Protein AF-A0A9D6U1Y9-F1 (afdb_monomer_lite)

Foldseek 3Di:
DDPVVVVVVVCVVPDDPVVVVVVVVVVVCQVVVNDPVDHDPPCPCVVPVPPPPDDDDPDDPDPDPDPPPDPDPPPPVVVVQVVCCVVPVDGDDDDDDDPPDPDDDPDPPPPPDD

pLDDT: mean 79.98, std 14.16, range [38.59, 96.19]

Radius of gyration: 31.63 Å; chains: 1; bounding box: 60×46×75 Å

Structure (mmCIF, N/CA/C/O backbone):
data_AF-A0A9D6U1Y9-F1
#
_entry.id   AF-A0A9D6U1Y9-F1
#
loop_
_atom_site.group_PDB
_atom_site.id
_atom_site.type_symbol
_atom_site.label_atom_id
_atom_site.label_alt_id
_atom_site.label_comp_id
_atom_site.label_asym_id
_atom_site.label_entity_id
_atom_site.label_seq_id
_atom_site.pdbx_PDB_ins_code
_atom_site.Cartn_x
_atom_site.Cartn_y
_atom_site.Cartn_z
_atom_site.occupancy
_atom_site.B_iso_or_equiv
_atom_site.auth_seq_id
_atom_site.auth_comp_id
_atom_site.auth_asym_id
_atom_site.auth_atom_id
_atom_site.pdbx_PDB_model_num
ATOM 1 N N . MET A 1 1 ? -4.155 -3.103 -22.168 1.00 66.00 1 MET A N 1
ATOM 2 C CA . MET A 1 1 ? -2.743 -2.681 -22.015 1.00 66.00 1 MET A CA 1
ATOM 3 C C . MET A 1 1 ? -2.350 -2.721 -20.545 1.00 66.00 1 MET A C 1
ATOM 5 O O . MET A 1 1 ? -2.961 -2.016 -19.744 1.00 66.00 1 MET A O 1
ATOM 9 N N . THR A 1 2 ? -1.370 -3.545 -20.176 1.00 89.38 2 THR A N 1
ATOM 10 C CA . THR A 1 2 ? -0.801 -3.557 -18.817 1.00 89.38 2 THR A CA 1
ATOM 11 C C . THR A 1 2 ? -0.049 -2.247 -18.547 1.00 89.38 2 THR A C 1
ATOM 13 O O . THR A 1 2 ? 0.316 -1.528 -19.481 1.00 89.38 2 THR A O 1
ATOM 16 N N . LYS A 1 3 ? 0.176 -1.896 -17.272 1.00 89.50 3 LYS A N 1
ATOM 17 C CA . LYS A 1 3 ? 0.983 -0.711 -16.909 1.00 89.50 3 LYS A CA 1
ATOM 18 C C . LYS A 1 3 ? 2.385 -0.775 -17.535 1.00 89.50 3 LYS A C 1
ATOM 20 O O . LYS A 1 3 ? 2.870 0.232 -18.035 1.00 89.50 3 LYS A O 1
ATOM 25 N N . ILE A 1 4 ? 2.957 -1.978 -17.594 1.00 91.94 4 ILE A N 1
ATOM 26 C CA . ILE A 1 4 ? 4.266 -2.263 -18.193 1.00 91.94 4 ILE A CA 1
ATOM 27 C C . ILE A 1 4 ? 4.260 -1.974 -19.699 1.00 91.94 4 ILE A C 1
ATOM 29 O O . ILE A 1 4 ? 5.124 -1.255 -20.181 1.00 91.94 4 ILE A O 1
ATOM 33 N N . ALA A 1 5 ? 3.251 -2.445 -20.440 1.00 92.62 5 ALA A N 1
ATOM 34 C CA . ALA A 1 5 ? 3.175 -2.201 -21.882 1.00 92.62 5 ALA A CA 1
ATOM 35 C C . ALA A 1 5 ? 3.108 -0.700 -22.223 1.00 92.62 5 ALA A C 1
ATOM 37 O O . ALA A 1 5 ? 3.757 -0.245 -23.161 1.00 92.62 5 ALA A O 1
ATOM 38 N N . ARG A 1 6 ? 2.370 0.092 -21.430 1.00 94.62 6 ARG A N 1
ATOM 39 C CA . ARG A 1 6 ? 2.316 1.556 -21.600 1.00 94.62 6 ARG A CA 1
ATOM 40 C C . ARG A 1 6 ? 3.668 2.219 -21.338 1.00 94.62 6 ARG A C 1
ATOM 42 O O . ARG A 1 6 ? 4.028 3.152 -22.046 1.00 94.62 6 ARG A O 1
ATOM 49 N N . PHE A 1 7 ? 4.403 1.731 -20.344 1.00 93.62 7 PHE A N 1
ATOM 50 C CA . PHE A 1 7 ? 5.737 2.227 -20.025 1.00 93.62 7 PHE A CA 1
ATOM 51 C C . PHE A 1 7 ? 6.746 1.920 -21.138 1.00 93.62 7 PHE A C 1
ATOM 53 O O . PHE A 1 7 ? 7.490 2.809 -21.535 1.00 93.62 7 PHE A O 1
ATOM 60 N N . ILE A 1 8 ? 6.704 0.710 -21.708 1.00 92.75 8 ILE A N 1
ATOM 61 C CA . ILE A 1 8 ? 7.551 0.326 -22.848 1.00 92.75 8 ILE A CA 1
ATOM 62 C C . ILE A 1 8 ? 7.302 1.258 -24.038 1.00 92.75 8 ILE A C 1
ATOM 64 O O . ILE A 1 8 ? 8.244 1.828 -24.577 1.00 92.75 8 ILE A O 1
ATOM 68 N N . ILE A 1 9 ? 6.033 1.480 -24.401 1.00 94.69 9 ILE A N 1
ATOM 69 C CA . ILE A 1 9 ? 5.671 2.394 -25.497 1.00 94.69 9 ILE A CA 1
ATOM 70 C C . ILE A 1 9 ? 6.189 3.811 -25.224 1.00 94.69 9 ILE A C 1
ATOM 72 O O . ILE A 1 9 ? 6.725 4.459 -26.120 1.00 94.69 9 ILE A O 1
ATOM 76 N N . TRP A 1 10 ? 6.051 4.290 -23.986 1.00 95.94 10 TRP A N 1
ATOM 77 C CA . TRP A 1 10 ? 6.528 5.614 -23.601 1.00 95.94 10 TRP A CA 1
ATOM 78 C C . TRP A 1 10 ? 8.054 5.741 -23.713 1.00 95.94 10 TRP A C 1
ATOM 80 O O . TRP A 1 10 ? 8.528 6.727 -24.273 1.00 95.94 10 TRP A O 1
ATOM 90 N N . ILE A 1 11 ? 8.816 4.736 -23.266 1.00 94.75 11 ILE A N 1
ATOM 91 C CA . ILE A 1 11 ? 10.280 4.707 -23.416 1.00 94.75 11 ILE A CA 1
ATOM 92 C C . ILE A 1 11 ? 10.665 4.748 -24.895 1.00 94.75 11 ILE A C 1
ATOM 94 O O . ILE A 1 11 ? 11.471 5.585 -25.295 1.00 94.75 11 ILE A O 1
ATOM 98 N N . CYS A 1 12 ? 10.057 3.895 -25.724 1.00 93.81 12 CYS A N 1
ATOM 99 C CA . CYS A 1 12 ? 10.349 3.848 -27.157 1.00 93.81 12 CYS A CA 1
ATOM 100 C C . CYS A 1 12 ? 9.988 5.151 -27.887 1.00 93.81 12 CYS A C 1
ATOM 102 O O . CYS A 1 12 ? 10.558 5.445 -28.930 1.00 93.81 12 CYS A O 1
ATOM 104 N N . SER A 1 13 ? 9.063 5.948 -27.344 1.00 94.62 13 SER A N 1
ATOM 105 C CA . SER A 1 13 ? 8.726 7.275 -27.869 1.00 94.62 13 SER A CA 1
ATOM 106 C C . SER A 1 13 ? 9.705 8.376 -27.437 1.00 94.62 13 SER A C 1
ATOM 108 O O . SER A 1 13 ? 9.619 9.486 -27.967 1.00 94.62 13 SER A O 1
ATOM 110 N N . LYS A 1 14 ? 10.565 8.129 -26.442 1.00 94.25 14 LYS A N 1
ATOM 111 C CA . LYS A 1 14 ? 11.402 9.156 -25.802 1.00 94.25 14 LYS A CA 1
ATOM 112 C C . LYS A 1 14 ? 12.902 8.941 -25.961 1.00 94.25 14 LYS A C 1
ATOM 114 O O . LYS A 1 14 ? 13.626 9.927 -25.896 1.00 94.25 14 LYS A O 1
ATOM 119 N N . PHE A 1 15 ? 13.344 7.708 -26.181 1.00 96.12 15 PHE A N 1
ATOM 120 C CA . PHE A 1 15 ? 14.759 7.346 -26.207 1.00 96.12 15 PHE A CA 1
ATOM 121 C C . PHE A 1 15 ? 15.141 6.629 -27.501 1.00 96.12 15 PHE A C 1
ATOM 123 O O . PHE A 1 15 ? 14.338 5.927 -28.117 1.00 96.12 15 PHE A O 1
ATOM 130 N N . THR A 1 16 ? 16.400 6.783 -27.892 1.00 96.19 16 THR A N 1
ATOM 131 C CA . THR A 1 16 ? 17.025 6.052 -28.995 1.00 96.19 16 THR A CA 1
ATOM 132 C C . THR A 1 16 ? 17.420 4.636 -28.569 1.00 96.19 16 THR A C 1
ATOM 134 O O . THR A 1 16 ? 17.512 4.320 -27.384 1.00 96.19 16 THR A O 1
ATOM 137 N N . ARG A 1 17 ? 17.704 3.758 -29.541 1.00 93.88 17 ARG A N 1
ATOM 138 C CA . ARG A 1 17 ? 18.103 2.363 -29.276 1.00 93.88 17 ARG A CA 1
ATOM 139 C C . ARG A 1 17 ? 19.279 2.253 -28.296 1.00 93.88 17 ARG A C 1
ATOM 141 O O . ARG A 1 17 ? 19.222 1.434 -27.388 1.00 93.88 17 ARG A O 1
ATOM 148 N N . VAL A 1 18 ? 20.307 3.086 -28.464 1.00 95.44 18 VAL A N 1
ATOM 149 C CA . VAL A 1 18 ? 21.517 3.067 -27.621 1.00 95.44 18 VAL A CA 1
ATOM 150 C C . VAL A 1 18 ? 21.200 3.500 -26.188 1.00 95.44 18 VAL A C 1
ATOM 152 O O . VAL A 1 18 ? 21.665 2.887 -25.231 1.00 95.44 18 VAL A O 1
ATOM 155 N N . GLU A 1 19 ? 20.361 4.522 -26.021 1.00 94.38 19 GLU A N 1
ATOM 156 C CA . GLU A 1 19 ? 19.921 4.980 -24.698 1.00 94.38 19 GLU A CA 1
ATOM 157 C C . GLU A 1 19 ? 19.063 3.922 -23.997 1.00 94.38 19 GLU A C 1
ATOM 159 O O . GLU A 1 19 ? 19.237 3.681 -22.804 1.00 94.38 19 GLU A O 1
ATOM 164 N N . ILE A 1 20 ? 18.187 3.234 -24.738 1.00 95.25 20 ILE A N 1
ATOM 165 C CA . ILE A 1 20 ? 17.382 2.125 -24.211 1.00 95.25 20 ILE A CA 1
ATOM 166 C C . ILE A 1 20 ? 18.282 0.975 -23.744 1.00 95.25 20 ILE A C 1
ATOM 168 O O . ILE A 1 20 ? 18.069 0.445 -22.656 1.00 95.25 20 ILE A O 1
ATOM 172 N N . GLU A 1 21 ? 19.307 0.609 -24.517 1.00 94.81 21 GLU A N 1
ATOM 173 C CA . GLU A 1 21 ? 20.298 -0.396 -24.107 1.00 94.81 21 GLU A CA 1
ATOM 174 C C . GLU A 1 21 ? 21.029 0.023 -22.818 1.00 94.81 21 GLU A C 1
ATOM 176 O O . GLU A 1 21 ? 21.214 -0.800 -21.919 1.00 94.81 21 GLU A O 1
ATOM 181 N N . GLY A 1 22 ? 21.362 1.311 -22.677 1.00 94.25 22 GLY A N 1
ATOM 182 C CA . GLY A 1 22 ? 21.928 1.873 -21.447 1.00 94.25 22 GLY A CA 1
ATOM 183 C C . GLY A 1 22 ? 20.985 1.771 -20.243 1.00 94.25 22 GLY A C 1
ATOM 184 O O . GLY A 1 22 ? 21.406 1.339 -19.169 1.00 94.25 22 GLY A O 1
ATOM 185 N N . ILE A 1 23 ? 19.700 2.097 -20.425 1.00 91.88 23 ILE A N 1
ATOM 186 C CA . ILE A 1 23 ? 18.663 1.961 -19.387 1.00 91.88 23 ILE A CA 1
ATOM 187 C C . ILE A 1 23 ? 18.524 0.497 -18.959 1.00 91.88 23 ILE A C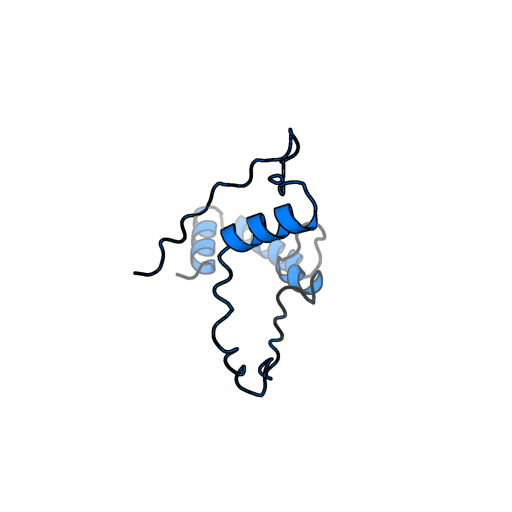 1
ATOM 189 O O . ILE A 1 23 ? 18.481 0.211 -17.764 1.00 91.88 23 ILE A O 1
ATOM 193 N N . ILE A 1 24 ? 18.481 -0.437 -19.915 1.00 93.06 24 ILE A N 1
ATOM 194 C CA . ILE A 1 24 ? 18.384 -1.873 -19.623 1.00 93.06 24 ILE A CA 1
ATOM 195 C C . ILE A 1 24 ? 19.594 -2.329 -18.808 1.00 93.06 24 ILE A C 1
ATOM 197 O O . ILE A 1 24 ? 19.412 -3.009 -17.800 1.00 93.06 24 ILE A O 1
ATOM 201 N N . ARG A 1 25 ? 20.812 -1.924 -19.191 1.00 90.75 25 ARG A N 1
ATOM 202 C CA . ARG A 1 25 ? 22.025 -2.273 -18.441 1.00 90.75 25 ARG A CA 1
ATOM 203 C C . ARG A 1 25 ? 21.966 -1.757 -17.004 1.00 90.75 25 ARG A C 1
ATOM 205 O O . ARG A 1 25 ? 22.197 -2.532 -16.083 1.00 90.75 25 ARG A O 1
ATOM 212 N N . GLY A 1 26 ? 21.562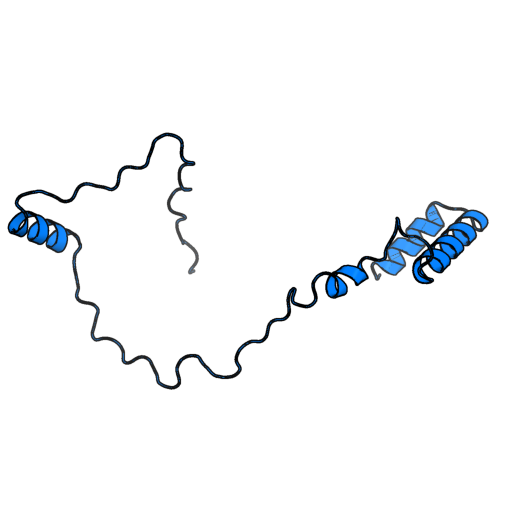 -0.501 -16.807 1.00 88.31 26 GLY A N 1
ATOM 213 C CA . GLY A 1 26 ? 21.387 0.073 -15.470 1.00 88.31 26 GLY A CA 1
ATOM 214 C C . GLY A 1 26 ? 20.328 -0.658 -14.634 1.00 88.31 26 GLY A C 1
ATOM 215 O O . GLY A 1 26 ? 20.543 -0.914 -13.453 1.00 88.31 26 GLY A O 1
ATOM 216 N N . LEU A 1 27 ? 19.205 -1.061 -15.238 1.00 88.88 27 LEU A N 1
ATOM 217 C CA . LEU A 1 27 ? 18.179 -1.854 -14.549 1.00 88.88 27 LEU A CA 1
ATOM 218 C C . LEU A 1 27 ? 18.693 -3.246 -14.153 1.00 88.88 27 LEU A C 1
ATOM 220 O O . LEU A 1 27 ? 18.399 -3.707 -13.053 1.00 88.88 27 LEU A O 1
ATOM 224 N N . VAL A 1 28 ? 19.476 -3.903 -15.014 1.00 89.56 28 VAL A N 1
ATOM 225 C CA . VAL A 1 28 ? 20.112 -5.194 -14.703 1.00 89.56 28 VAL A CA 1
ATOM 226 C C . VAL A 1 28 ? 21.113 -5.048 -13.553 1.00 89.56 28 VAL A C 1
ATOM 228 O O . VAL A 1 28 ? 21.106 -5.869 -12.639 1.00 89.56 28 VAL A O 1
ATOM 231 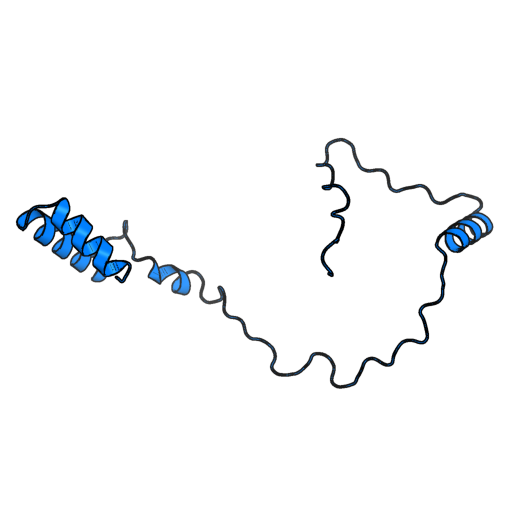N N . GLU A 1 29 ? 21.924 -3.988 -13.548 1.00 87.25 29 GLU A N 1
ATOM 232 C CA . GLU A 1 29 ? 22.865 -3.681 -12.459 1.00 87.25 29 GLU A CA 1
ATOM 233 C C . GLU A 1 29 ? 22.144 -3.429 -11.118 1.00 87.25 29 GLU A C 1
ATOM 235 O O . GLU A 1 29 ? 22.582 -3.915 -10.072 1.00 87.25 29 GLU A O 1
ATOM 240 N N . VAL A 1 30 ? 21.001 -2.730 -11.141 1.00 85.69 30 VAL A N 1
ATOM 241 C CA . VAL A 1 30 ? 20.146 -2.515 -9.958 1.00 85.69 30 VAL A CA 1
ATOM 242 C C . VAL A 1 30 ? 19.579 -3.836 -9.431 1.00 85.69 30 VAL A C 1
ATOM 244 O O . VAL A 1 30 ? 19.621 -4.084 -8.227 1.00 85.69 30 VAL A O 1
ATOM 247 N N . LEU A 1 31 ? 19.085 -4.707 -10.317 1.00 83.25 31 LEU A N 1
ATOM 248 C CA . LEU A 1 31 ? 18.559 -6.023 -9.935 1.00 83.25 31 LEU A CA 1
ATOM 249 C C . LEU A 1 31 ? 19.646 -6.965 -9.393 1.00 83.25 31 LEU A C 1
ATOM 251 O O . LEU A 1 31 ? 19.348 -7.835 -8.580 1.00 83.25 31 LEU A O 1
ATOM 255 N N . ALA A 1 32 ? 20.905 -6.780 -9.797 1.00 83.19 32 ALA A N 1
ATOM 256 C CA . ALA A 1 32 ? 22.051 -7.552 -9.319 1.00 83.19 32 ALA A CA 1
ATOM 257 C C . ALA A 1 32 ? 22.600 -7.091 -7.946 1.00 83.19 32 ALA A C 1
ATOM 259 O O . ALA A 1 32 ? 23.681 -7.525 -7.553 1.00 83.19 32 ALA A O 1
ATOM 260 N N . ASN A 1 33 ? 21.867 -6.246 -7.200 1.00 68.06 33 ASN A N 1
ATOM 261 C CA . ASN A 1 33 ? 22.239 -5.694 -5.884 1.00 68.06 33 ASN A CA 1
ATOM 262 C C . ASN A 1 33 ? 23.465 -4.751 -5.875 1.00 68.06 33 ASN A C 1
ATOM 264 O O . ASN A 1 33 ? 24.110 -4.586 -4.839 1.00 68.06 33 ASN A O 1
ATOM 268 N N . GLY A 1 34 ? 23.786 -4.096 -6.998 1.00 59.19 34 GLY A N 1
ATOM 269 C CA . GLY A 1 34 ? 24.976 -3.240 -7.117 1.00 59.19 34 GLY A CA 1
ATOM 270 C C . GLY A 1 34 ? 24.810 -1.771 -6.702 1.00 59.19 34 GLY A C 1
ATOM 271 O O . GLY A 1 34 ? 25.816 -1.091 -6.510 1.00 59.19 34 GLY A O 1
ATOM 272 N N . ASN A 1 35 ? 23.581 -1.255 -6.566 1.00 62.22 35 ASN A N 1
ATOM 273 C CA . ASN A 1 35 ? 23.349 0.176 -6.329 1.00 62.22 35 ASN A CA 1
ATOM 274 C C . ASN A 1 35 ? 22.616 0.445 -4.993 1.00 62.22 35 ASN A C 1
ATOM 276 O O . ASN A 1 35 ? 21.429 0.134 -4.880 1.00 62.22 35 ASN A O 1
ATOM 280 N N . PRO A 1 36 ? 23.276 1.042 -3.978 1.00 61.97 36 PRO A N 1
ATOM 281 C CA . PRO A 1 36 ? 22.646 1.350 -2.691 1.00 61.97 36 PRO A CA 1
ATOM 282 C C . PRO A 1 36 ? 21.623 2.497 -2.757 1.00 61.97 36 PRO A C 1
ATOM 284 O O . PRO A 1 36 ? 20.819 2.631 -1.835 1.00 61.97 36 PRO A O 1
ATOM 287 N N . GLU A 1 37 ? 21.637 3.313 -3.815 1.00 66.00 37 GLU A N 1
ATOM 288 C CA . GLU A 1 37 ? 20.795 4.509 -3.949 1.00 66.00 37 GLU A CA 1
ATOM 289 C C . GLU A 1 37 ? 19.419 4.200 -4.560 1.00 66.00 37 GLU A C 1
ATOM 291 O O . GLU A 1 37 ? 18.422 4.849 -4.243 1.00 66.00 37 GLU A O 1
ATOM 296 N N . VAL A 1 38 ? 19.337 3.158 -5.393 1.00 66.94 38 VAL A N 1
ATOM 297 C CA . VAL A 1 38 ? 18.112 2.763 -6.095 1.00 66.94 38 VAL A CA 1
ATOM 298 C C . VAL A 1 38 ? 17.829 1.297 -5.807 1.00 66.94 38 VAL A C 1
ATOM 300 O O . VAL A 1 38 ? 18.324 0.413 -6.498 1.00 66.94 38 VAL A O 1
ATOM 303 N N . LYS A 1 39 ? 17.011 1.035 -4.786 1.00 69.56 39 LYS A N 1
ATOM 304 C CA . LYS A 1 39 ? 16.490 -0.308 -4.518 1.00 69.56 39 LYS A CA 1
ATOM 305 C C . LYS A 1 39 ? 15.090 -0.472 -5.108 1.00 69.56 39 LYS A C 1
ATOM 307 O O . LYS A 1 39 ? 14.276 0.453 -4.987 1.00 69.56 39 LYS A O 1
ATOM 312 N N . PRO A 1 40 ? 14.778 -1.620 -5.735 1.00 78.44 40 PRO A N 1
ATOM 313 C CA . PRO A 1 40 ? 13.410 -1.949 -6.102 1.00 78.44 40 PRO A CA 1
ATOM 314 C C . PRO A 1 40 ? 12.464 -1.808 -4.904 1.00 78.44 40 PRO A C 1
ATOM 316 O O . PRO A 1 40 ? 12.829 -2.017 -3.750 1.00 78.44 40 PRO A O 1
ATOM 319 N N . ARG A 1 41 ? 11.206 -1.455 -5.172 1.00 72.44 41 ARG A N 1
ATOM 320 C CA . ARG A 1 41 ? 10.197 -1.241 -4.119 1.00 72.44 41 ARG A CA 1
ATOM 321 C C . ARG A 1 41 ? 9.827 -2.527 -3.354 1.00 72.44 41 ARG A C 1
ATOM 323 O O . ARG A 1 41 ? 9.105 -2.451 -2.359 1.00 72.44 41 ARG A O 1
ATOM 330 N N . ASP A 1 42 ? 10.318 -3.677 -3.800 1.00 69.62 42 ASP A N 1
ATOM 331 C CA . ASP A 1 42 ? 10.042 -4.989 -3.211 1.00 69.62 42 ASP A CA 1
ATOM 332 C C . ASP A 1 42 ? 10.609 -5.147 -1.787 1.00 69.62 42 ASP A C 1
ATOM 334 O O . ASP A 1 42 ? 10.022 -5.868 -0.979 1.00 69.62 42 ASP A O 1
ATOM 338 N N . ASP A 1 43 ? 11.618 -4.353 -1.408 1.00 70.94 43 ASP A N 1
ATOM 339 C CA . ASP A 1 43 ? 12.186 -4.286 -0.050 1.00 70.94 43 ASP A CA 1
ATOM 340 C C . ASP A 1 43 ? 11.171 -3.943 1.054 1.00 70.94 43 ASP A C 1
ATOM 342 O O . ASP A 1 43 ? 11.462 -4.042 2.248 1.00 70.94 43 ASP A O 1
ATOM 346 N N . PHE A 1 44 ? 9.988 -3.445 0.696 1.00 76.75 44 PHE A N 1
ATOM 347 C CA . PHE A 1 44 ? 9.010 -2.970 1.669 1.00 76.75 44 PHE A CA 1
ATOM 348 C C . PHE A 1 44 ? 8.539 -4.085 2.614 1.00 76.75 44 PHE A C 1
ATOM 350 O O . PHE A 1 44 ? 8.379 -3.850 3.811 1.00 76.75 44 PHE A O 1
ATOM 357 N N . GLN A 1 45 ? 8.354 -5.300 2.095 1.00 76.62 45 GLN A N 1
ATOM 358 C CA . GLN A 1 45 ? 7.974 -6.457 2.912 1.00 76.62 45 GLN A CA 1
ATOM 359 C C . GLN A 1 45 ? 9.147 -6.976 3.754 1.00 76.62 45 GLN A C 1
ATOM 361 O O . GLN A 1 45 ? 8.930 -7.440 4.868 1.00 76.62 45 GLN A O 1
ATOM 366 N N . GLU A 1 46 ? 10.386 -6.843 3.275 1.00 79.94 46 GLU A N 1
ATOM 367 C CA . GLU A 1 46 ? 11.583 -7.195 4.051 1.00 79.94 46 GLU A CA 1
ATOM 368 C C . GLU A 1 46 ? 11.785 -6.248 5.240 1.00 79.94 46 GLU A C 1
ATOM 370 O O . GLU A 1 46 ? 12.025 -6.691 6.362 1.00 79.94 46 GLU A O 1
ATOM 375 N N . LYS A 1 47 ? 11.628 -4.934 5.019 1.00 83.62 47 LYS A N 1
ATOM 376 C CA . LYS A 1 47 ? 11.718 -3.907 6.074 1.00 83.62 47 LYS A CA 1
ATOM 377 C C . LYS A 1 47 ? 10.553 -3.971 7.055 1.00 83.62 47 LYS A C 1
ATOM 379 O O . LYS A 1 47 ? 10.702 -3.606 8.221 1.00 83.62 47 LYS A O 1
ATOM 384 N N . HIS A 1 48 ? 9.388 -4.410 6.585 1.00 86.75 48 HIS A N 1
ATOM 385 C CA . HIS A 1 48 ? 8.176 -4.487 7.386 1.00 86.75 48 HIS A CA 1
ATOM 386 C C . HIS A 1 48 ? 7.544 -5.883 7.291 1.00 86.75 48 HIS A C 1
ATOM 388 O O . HIS A 1 48 ? 6.447 -6.025 6.747 1.00 86.75 48 HIS A O 1
ATOM 394 N N . PRO A 1 49 ? 8.174 -6.914 7.887 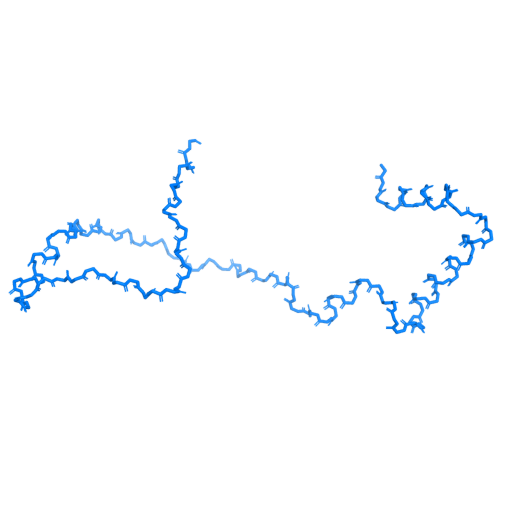1.00 86.94 49 PRO A N 1
ATOM 395 C CA . PRO A 1 49 ? 7.752 -8.310 7.737 1.00 86.94 49 PRO A CA 1
ATOM 396 C C . PRO A 1 49 ? 6.353 -8.588 8.291 1.00 86.94 49 PRO A C 1
ATOM 398 O O . PRO A 1 49 ? 5.750 -9.603 7.950 1.00 86.94 49 PRO A O 1
ATOM 401 N N . ASN A 1 50 ? 5.834 -7.709 9.150 1.00 87.44 50 ASN A N 1
ATOM 402 C CA . ASN A 1 50 ? 4.502 -7.811 9.746 1.00 87.44 50 ASN A CA 1
ATOM 403 C C . ASN A 1 50 ? 3.484 -6.857 9.108 1.00 87.44 50 ASN A C 1
ATOM 405 O O . ASN A 1 50 ? 2.314 -6.860 9.490 1.00 87.44 50 ASN A O 1
ATOM 409 N N . TYR A 1 51 ? 3.892 -6.025 8.147 1.00 87.31 51 TYR A N 1
ATOM 410 C CA . TYR A 1 51 ? 2.977 -5.073 7.538 1.00 87.31 51 TYR A CA 1
ATOM 411 C C . TYR A 1 51 ? 1.942 -5.799 6.685 1.00 87.31 51 TYR A C 1
ATOM 413 O O . TYR A 1 51 ? 2.271 -6.534 5.757 1.00 87.31 51 TYR A O 1
ATOM 421 N N . ARG A 1 52 ? 0.663 -5.559 6.990 1.00 80.88 52 ARG A N 1
ATOM 422 C CA . ARG A 1 52 ? -0.486 -6.133 6.272 1.00 80.88 52 ARG A CA 1
ATOM 423 C C . ARG A 1 52 ? -0.556 -7.669 6.308 1.00 80.88 52 ARG A C 1
ATOM 425 O O . ARG A 1 52 ? -1.260 -8.268 5.498 1.00 80.88 52 ARG A O 1
ATOM 432 N N . LYS A 1 53 ? 0.107 -8.311 7.275 1.00 84.88 53 LYS A N 1
ATOM 433 C CA . LYS A 1 53 ? -0.188 -9.702 7.633 1.00 84.88 53 LYS A CA 1
ATOM 434 C C . LYS A 1 53 ? -1.466 -9.732 8.464 1.00 84.88 53 LYS A C 1
ATOM 436 O O . LYS A 1 53 ? -1.431 -9.570 9.679 1.00 84.88 53 LYS A O 1
ATOM 441 N N . PHE A 1 54 ? -2.603 -9.897 7.795 1.00 83.38 54 PHE A N 1
ATOM 442 C CA . PHE A 1 54 ? -3.877 -10.118 8.471 1.00 83.38 54 PHE A CA 1
ATOM 443 C C . PHE A 1 54 ? -4.022 -11.605 8.781 1.00 83.38 54 PHE A C 1
ATOM 445 O O . PHE A 1 54 ? -4.249 -12.408 7.881 1.00 83.38 54 PHE A O 1
ATOM 452 N N . SER A 1 55 ? -3.889 -11.959 10.055 1.00 84.88 55 SER A N 1
ATOM 453 C CA . SER A 1 55 ? -4.389 -13.230 10.570 1.00 84.88 55 SER A CA 1
ATOM 454 C C . SER A 1 55 ? -5.722 -12.934 11.236 1.00 84.88 55 SER A C 1
ATOM 456 O O . SER A 1 55 ? -5.757 -12.350 12.317 1.00 84.88 55 SER A O 1
ATOM 458 N N . VAL A 1 56 ? -6.816 -13.258 10.555 1.00 85.00 56 VAL A N 1
ATOM 459 C CA . VAL A 1 56 ? -8.144 -13.231 11.172 1.00 85.00 56 VAL A CA 1
ATOM 460 C C . VAL A 1 56 ? -8.271 -14.520 11.970 1.00 85.00 56 VAL A C 1
ATOM 462 O O . VAL A 1 56 ? -7.969 -15.588 11.439 1.00 85.00 56 VAL A O 1
ATOM 465 N N . ASP A 1 57 ? -8.658 -14.421 13.239 1.00 88.12 57 ASP A N 1
ATOM 466 C CA . ASP A 1 57 ? -8.966 -15.609 14.030 1.00 88.12 57 ASP A CA 1
ATOM 467 C C . ASP A 1 57 ? -10.112 -16.370 13.336 1.00 88.12 57 ASP A C 1
ATOM 469 O O . ASP A 1 57 ? -11.157 -15.766 13.068 1.00 88.12 57 ASP A O 1
ATOM 473 N N . PRO A 1 58 ? -9.929 -17.651 12.962 1.00 88.12 58 PRO A N 1
ATOM 474 C CA . PRO A 1 58 ? -11.001 -18.436 12.361 1.00 88.12 58 PRO A CA 1
ATOM 475 C C . PRO A 1 58 ? -12.149 -18.693 13.342 1.00 88.12 58 PRO A C 1
ATOM 477 O O . PRO A 1 58 ? -13.253 -19.029 12.910 1.00 88.12 58 PRO A O 1
ATOM 480 N N . LEU A 1 59 ? -11.901 -18.566 14.649 1.00 88.62 59 LEU A N 1
ATOM 481 C CA . LEU A 1 59 ? -12.928 -18.734 15.658 1.00 88.62 59 LEU A CA 1
ATOM 482 C C . LEU A 1 59 ? -13.729 -17.436 15.820 1.00 88.62 59 LEU A C 1
ATOM 484 O O . LEU A 1 59 ? -13.153 -16.351 15.940 1.00 88.62 59 LEU A O 1
ATOM 488 N N . PRO A 1 60 ? -15.071 -17.518 15.852 1.00 84.44 60 PRO A N 1
ATOM 489 C CA . PRO A 1 60 ? -15.878 -16.360 16.181 1.00 84.44 60 PRO A CA 1
ATOM 490 C C . PRO A 1 60 ? -15.572 -15.924 17.624 1.00 84.44 60 PRO A C 1
ATOM 492 O O . PRO A 1 60 ? -15.439 -16.773 18.506 1.00 84.44 60 PRO A O 1
ATOM 495 N N . PRO A 1 61 ? -15.525 -14.610 17.909 1.00 82.69 61 PRO A N 1
ATOM 496 C CA . PRO A 1 61 ? -15.224 -14.104 19.250 1.00 82.69 61 PRO A CA 1
ATOM 497 C C . PRO A 1 61 ? -16.262 -14.520 20.305 1.00 82.69 61 PRO A C 1
ATOM 499 O O . PRO A 1 61 ? -15.980 -14.469 21.499 1.00 82.69 61 PRO A O 1
ATOM 502 N N . LEU A 1 62 ? -17.464 -14.921 19.881 1.00 81.69 62 LEU A N 1
ATOM 503 C CA . LEU A 1 62 ? -18.527 -15.417 20.745 1.00 81.69 62 LEU A CA 1
ATOM 504 C C . LEU A 1 62 ? -19.027 -16.761 20.219 1.00 81.69 62 LEU A C 1
ATOM 506 O O . LEU A 1 62 ? -19.499 -16.860 19.088 1.00 81.69 62 LEU A O 1
ATOM 510 N N . THR A 1 63 ? -18.953 -17.784 21.066 1.00 81.12 63 THR A N 1
ATOM 511 C CA . THR A 1 63 ? -19.430 -19.141 20.755 1.00 81.12 63 THR A CA 1
ATOM 512 C C . THR A 1 63 ? -20.934 -19.299 20.994 1.00 81.12 63 THR A C 1
ATOM 514 O O . THR A 1 63 ? -21.546 -20.247 20.511 1.00 81.12 63 THR A O 1
ATOM 517 N N . SER A 1 64 ? -21.550 -18.374 21.732 1.00 81.38 64 SER A N 1
ATOM 518 C CA . SER A 1 64 ? -22.984 -18.347 22.004 1.00 81.38 64 SER A CA 1
ATOM 519 C C . SER A 1 64 ? -23.595 -17.014 21.564 1.00 81.38 64 SER A C 1
ATOM 521 O O . SER A 1 64 ? -22.921 -15.979 21.604 1.00 81.38 64 SER A O 1
ATOM 523 N N . PRO A 1 65 ? -24.870 -17.005 21.136 1.00 76.88 65 PRO A N 1
ATOM 524 C CA . PRO A 1 65 ? -25.574 -15.759 20.876 1.00 76.88 65 PRO A CA 1
ATOM 525 C C . PRO A 1 65 ? -25.574 -14.905 22.145 1.00 76.88 65 PRO A C 1
ATOM 527 O O . PRO A 1 65 ? -25.813 -15.415 23.242 1.00 76.88 65 PRO A O 1
ATOM 530 N N . LEU A 1 66 ? -25.316 -13.602 21.993 1.00 72.69 66 LEU A N 1
ATOM 531 C CA . LEU A 1 66 ? -25.499 -12.647 23.080 1.00 72.69 66 LEU A CA 1
ATOM 532 C C . LEU A 1 66 ? -26.934 -12.796 23.573 1.00 72.69 66 LEU A C 1
ATOM 534 O O . LEU A 1 66 ? -27.873 -12.526 22.823 1.00 72.69 66 LEU A O 1
ATOM 538 N N . THR A 1 67 ? -27.101 -13.233 24.821 1.00 67.50 67 THR A N 1
ATOM 539 C CA . THR A 1 67 ? -28.389 -13.167 25.502 1.00 67.50 67 THR A CA 1
ATOM 540 C C . THR A 1 67 ? -28.852 -11.731 25.349 1.00 67.50 67 THR A C 1
ATOM 542 O O . THR A 1 67 ? -28.164 -10.816 25.812 1.00 67.50 67 THR A O 1
ATOM 545 N N . VAL A 1 68 ? -29.943 -11.526 24.608 1.00 65.19 68 VAL A N 1
ATOM 546 C CA . VAL A 1 68 ? -30.530 -10.205 24.404 1.00 65.19 68 VAL A CA 1
ATOM 547 C C . VAL A 1 68 ? -30.738 -9.656 25.802 1.00 65.19 68 VAL A C 1
ATOM 549 O O . VAL A 1 68 ? -31.573 -10.169 26.546 1.00 65.19 68 VAL A O 1
ATOM 552 N N . LYS A 1 69 ? -29.905 -8.692 26.210 1.00 63.16 69 LYS A N 1
ATOM 553 C CA . LYS A 1 69 ? -30.115 -8.002 27.475 1.00 63.16 69 LYS A CA 1
ATOM 554 C C . LYS A 1 69 ? -31.526 -7.451 27.354 1.00 63.16 6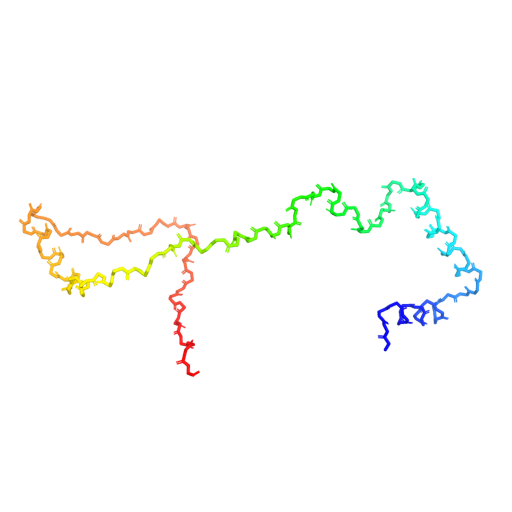9 LYS A C 1
ATOM 556 O O . LYS A 1 69 ? -31.790 -6.670 26.438 1.00 63.16 69 LYS A O 1
ATOM 561 N N . THR A 1 70 ? -32.429 -7.949 28.201 1.00 64.06 70 THR A N 1
ATOM 562 C CA . THR A 1 70 ? -33.776 -7.401 28.375 1.00 64.06 70 THR A CA 1
ATOM 563 C C . THR A 1 70 ? -33.664 -5.893 28.303 1.00 64.06 70 THR A C 1
ATOM 565 O O . THR A 1 70 ? -32.752 -5.355 28.937 1.00 64.06 70 THR A O 1
ATOM 568 N N . ALA A 1 71 ? -34.507 -5.297 27.449 1.00 63.22 71 ALA A N 1
ATOM 569 C CA . ALA A 1 71 ? -34.460 -3.913 26.986 1.00 63.22 71 ALA A CA 1
ATOM 570 C C . ALA A 1 71 ? -33.661 -3.026 27.939 1.00 63.22 71 ALA A C 1
ATOM 572 O O . ALA A 1 71 ? -34.020 -2.928 29.116 1.00 63.22 71 ALA A O 1
ATOM 573 N N . ALA A 1 72 ? -32.566 -2.436 27.436 1.00 62.31 72 ALA A N 1
ATOM 574 C CA . ALA A 1 72 ? -31.782 -1.473 28.198 1.00 62.31 72 ALA A CA 1
ATOM 575 C C . ALA A 1 72 ? -32.759 -0.568 28.957 1.00 62.31 72 ALA A C 1
ATOM 577 O O . ALA A 1 72 ? -33.748 -0.145 28.343 1.00 62.31 72 ALA A O 1
ATOM 578 N N . PRO A 1 73 ? -32.557 -0.342 30.271 1.00 65.00 73 PRO A N 1
ATOM 579 C CA . PRO A 1 73 ? -33.474 0.502 31.012 1.00 65.00 73 PRO A CA 1
ATOM 580 C C . PRO A 1 73 ? -33.625 1.786 30.207 1.00 65.00 73 PRO A C 1
ATOM 582 O O . PRO A 1 73 ? -32.628 2.310 29.700 1.00 65.00 73 PRO A O 1
ATOM 585 N N . ALA A 1 74 ? -34.867 2.230 30.021 1.00 67.50 74 ALA A N 1
ATOM 586 C CA . ALA A 1 74 ? -35.170 3.510 29.406 1.00 67.50 74 ALA A CA 1
ATOM 587 C C . ALA A 1 74 ? -34.678 4.605 30.362 1.00 67.50 74 ALA A C 1
ATOM 589 O O . ALA A 1 74 ? -35.451 5.276 31.032 1.00 67.50 74 ALA A O 1
ATOM 590 N N . CYS A 1 75 ? -33.363 4.704 30.526 1.00 60.94 75 CYS A N 1
ATOM 591 C CA . CYS A 1 75 ? -32.713 5.716 31.315 1.00 60.94 75 CYS A CA 1
ATOM 592 C C . CYS A 1 75 ? -32.754 6.974 30.466 1.00 60.94 75 CYS A C 1
ATOM 594 O O . CYS A 1 75 ? -31.845 7.235 29.676 1.00 60.94 75 CYS A O 1
ATOM 596 N N . ASP A 1 76 ? -33.837 7.733 30.613 1.00 81.44 76 ASP A N 1
ATOM 597 C CA . ASP A 1 76 ? -33.849 9.114 30.170 1.00 81.44 76 ASP A CA 1
ATOM 598 C C . ASP A 1 76 ? -32.755 9.849 30.955 1.00 81.44 76 ASP A C 1
ATOM 600 O O . ASP A 1 76 ? -32.750 9.901 32.188 1.00 81.44 76 ASP A O 1
ATOM 604 N N . TYR A 1 77 ? -31.781 10.395 30.233 1.00 86.56 77 TYR A N 1
ATOM 605 C CA . TYR A 1 77 ? -30.674 11.133 30.826 1.00 86.56 77 TYR A CA 1
ATOM 606 C C . TYR A 1 77 ? -31.164 12.319 31.673 1.00 86.56 77 TYR A C 1
ATOM 608 O O . TYR 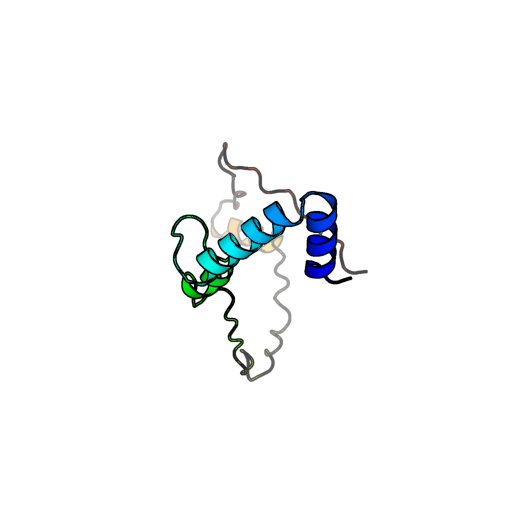A 1 77 ? -30.470 12.727 32.602 1.00 86.56 77 TYR A O 1
ATOM 616 N N . LYS A 1 78 ? -32.367 12.849 31.406 1.00 87.38 78 LYS A N 1
ATOM 617 C CA . LYS A 1 78 ? -32.995 13.885 32.237 1.00 87.38 78 LYS A CA 1
ATOM 618 C C . LYS A 1 78 ? -33.277 13.383 33.649 1.00 87.38 78 LYS A C 1
ATOM 620 O O . LYS A 1 78 ? -32.966 14.083 34.608 1.00 87.38 78 LYS A O 1
ATOM 625 N N . GLU A 1 79 ? -33.793 12.163 33.785 1.00 89.44 79 GLU A N 1
ATOM 626 C CA . GLU A 1 79 ? -34.022 11.549 35.096 1.00 89.44 79 GLU A CA 1
ATOM 627 C C . GLU A 1 79 ? -32.704 11.311 35.835 1.00 89.44 79 GLU A C 1
ATOM 629 O O . GLU A 1 79 ? -32.626 11.521 37.044 1.00 89.44 79 GLU A O 1
ATOM 634 N N . LEU A 1 80 ? -31.646 10.926 35.113 1.00 87.69 80 LEU A N 1
ATOM 635 C CA . LEU A 1 80 ? -30.314 10.759 35.701 1.00 87.69 80 LEU A CA 1
ATOM 636 C C . LEU A 1 80 ? -29.758 12.080 36.253 1.00 87.69 80 LEU A C 1
ATOM 638 O O . LEU A 1 80 ? -29.161 12.086 37.329 1.00 87.69 80 LEU A O 1
ATOM 642 N N . LEU A 1 81 ? -29.975 13.198 35.551 1.00 90.38 81 LEU A N 1
ATOM 643 C CA . LEU A 1 81 ? -29.554 14.524 36.012 1.00 90.38 81 LEU A CA 1
ATOM 644 C C . LEU A 1 81 ? -30.317 14.965 37.267 1.00 90.38 81 LEU A C 1
ATOM 646 O O . LEU A 1 81 ? -29.695 15.484 38.195 1.00 90.38 81 LEU A O 1
ATOM 650 N N . VAL A 1 82 ? -31.633 14.727 37.312 1.00 92.00 82 VAL A N 1
ATOM 651 C CA . VAL A 1 82 ? -32.471 15.038 38.483 1.00 92.00 82 VAL A CA 1
ATOM 652 C C . VAL A 1 82 ? -32.016 14.223 39.692 1.00 92.00 82 VAL A C 1
ATOM 654 O O . VAL A 1 82 ? -31.684 14.807 40.722 1.00 92.00 82 VAL A O 1
ATOM 657 N N . ARG A 1 83 ? -31.886 12.897 39.544 1.00 93.50 83 ARG A N 1
ATOM 658 C CA . ARG A 1 83 ? -31.423 12.011 40.627 1.00 93.50 83 ARG A CA 1
ATOM 659 C C . ARG A 1 83 ? -30.056 12.426 41.162 1.00 93.50 83 ARG A C 1
ATOM 661 O O . ARG A 1 83 ? -29.859 12.458 42.370 1.00 93.50 83 ARG A O 1
ATOM 668 N N . TYR A 1 84 ? -29.119 12.776 40.282 1.00 93.69 84 TYR A N 1
ATOM 669 C CA . TYR A 1 84 ? -27.798 13.249 40.698 1.00 93.69 84 TYR A CA 1
ATOM 670 C C . TYR A 1 84 ? -27.877 14.544 41.522 1.00 93.69 84 TYR A C 1
ATOM 672 O O . TYR A 1 84 ? -27.165 14.709 42.514 1.00 93.69 84 TYR A O 1
ATOM 680 N N . GLN A 1 85 ? -28.725 15.486 41.108 1.00 95.00 85 GLN A N 1
ATOM 681 C CA . GLN A 1 85 ? -28.882 16.751 41.816 1.00 95.00 85 GLN A CA 1
ATOM 682 C C . GLN A 1 85 ? -29.514 16.548 43.199 1.00 95.00 85 GLN A C 1
ATOM 684 O O . GLN A 1 85 ? -29.080 17.198 44.149 1.00 95.00 85 GLN A O 1
ATOM 689 N N . GLU A 1 86 ? -30.478 15.634 43.326 1.00 95.19 86 GLU A N 1
ATOM 690 C CA . GLU A 1 86 ? -31.077 15.249 44.610 1.00 95.19 86 GLU A CA 1
ATOM 691 C C . GLU A 1 86 ? -30.048 14.616 45.555 1.00 95.19 86 GLU A C 1
ATOM 693 O O . GLU A 1 86 ? -29.998 14.967 46.733 1.00 95.19 86 GLU A O 1
ATOM 698 N N . THR A 1 87 ? -29.183 13.728 45.051 1.00 96.06 87 THR A N 1
ATOM 699 C CA . THR A 1 87 ? -28.200 13.021 45.888 1.00 96.06 87 THR A CA 1
ATOM 700 C C . THR A 1 87 ? -26.994 13.874 46.277 1.00 96.06 87 THR A C 1
ATOM 702 O O . THR A 1 87 ? -26.438 13.683 47.357 1.00 96.06 87 THR A O 1
ATOM 705 N N . HIS A 1 88 ? -26.560 14.804 45.421 1.00 93.44 88 HIS A N 1
ATOM 706 C CA . HIS A 1 88 ? -25.321 15.573 45.622 1.00 93.44 88 HIS A CA 1
ATOM 707 C C . HIS A 1 88 ? -25.541 17.072 45.877 1.00 93.44 88 HIS A C 1
ATOM 709 O O . HIS A 1 88 ? -24.575 17.803 46.114 1.00 93.44 88 HIS A O 1
ATOM 715 N N . GLY A 1 89 ? -26.786 17.553 45.806 1.00 93.38 89 GLY A N 1
ATOM 716 C CA . GLY A 1 89 ? -27.163 18.949 46.049 1.00 93.38 89 GLY A CA 1
ATOM 717 C C . GLY A 1 89 ? -26.644 19.950 45.008 1.00 93.38 89 GLY A C 1
ATOM 718 O O . GLY A 1 89 ? -26.772 21.159 45.199 1.00 93.38 89 GLY A O 1
ATOM 719 N N . LYS A 1 90 ? -26.025 19.479 43.917 1.00 91.12 90 LYS A N 1
ATOM 720 C CA . LYS A 1 90 ? -25.453 20.306 42.845 1.00 91.12 90 LYS A CA 1
ATOM 721 C C . LYS A 1 90 ? -25.752 19.681 41.481 1.00 91.12 90 LYS A C 1
ATOM 723 O O . LYS A 1 90 ? -25.634 18.464 41.352 1.00 91.12 90 LYS A O 1
ATOM 728 N N . PRO A 1 91 ? -26.089 20.480 40.455 1.00 93.19 91 PRO A N 1
ATOM 729 C CA . PRO A 1 91 ? -26.291 19.957 39.108 1.00 93.19 91 PRO A CA 1
ATOM 730 C C . PRO A 1 91 ? -24.960 19.536 38.463 1.00 93.19 91 PRO A C 1
ATOM 732 O O . PRO A 1 91 ? -23.918 20.155 38.700 1.00 93.19 91 PRO A O 1
ATOM 735 N N . LEU A 1 92 ? -24.999 18.508 37.608 1.00 90.38 92 LEU A N 1
ATOM 736 C CA . LEU A 1 92 ? -23.870 18.136 36.747 1.00 90.38 92 LEU A CA 1
ATOM 737 C C . LEU A 1 92 ? -23.613 19.246 35.722 1.00 90.38 92 LEU A C 1
ATOM 739 O O . LEU A 1 92 ? -24.508 19.637 34.972 1.00 90.38 92 LEU A O 1
ATOM 743 N N . SER A 1 93 ? -22.381 19.748 35.677 1.00 84.50 93 SER A N 1
ATOM 744 C CA . SER A 1 93 ? -21.967 20.740 34.690 1.00 84.50 93 SER A CA 1
ATOM 745 C C . SER A 1 93 ? -21.549 20.076 33.378 1.00 84.50 93 SER A C 1
ATOM 747 O O . SER A 1 93 ? -21.006 18.972 33.354 1.00 84.50 93 SER A O 1
ATOM 749 N N . GLN A 1 94 ? -21.790 20.768 32.264 1.00 85.56 94 GLN A N 1
ATOM 750 C CA . GLN A 1 94 ? -21.301 20.325 30.961 1.00 85.56 94 GLN A CA 1
ATOM 751 C C . GLN A 1 94 ? -19.770 20.347 30.920 1.00 85.56 94 GLN A C 1
ATOM 753 O O . GLN A 1 94 ? -19.129 21.259 31.453 1.00 85.56 94 GLN A O 1
ATOM 758 N N . VAL A 1 95 ? -19.189 19.360 30.234 1.00 84.62 95 VAL A N 1
ATOM 759 C CA . VAL A 1 95 ? -17.745 19.297 29.995 1.00 84.62 95 VAL A CA 1
ATOM 760 C C . VAL A 1 95 ? -17.329 20.505 29.157 1.00 84.62 95 VAL A C 1
ATOM 762 O O . VAL A 1 95 ? -17.768 20.672 28.021 1.00 84.62 95 VAL A O 1
ATOM 765 N N . LYS A 1 96 ? -16.476 21.360 29.726 1.00 81.44 96 LYS A N 1
ATOM 766 C CA . LYS A 1 96 ? -15.914 22.516 29.022 1.00 81.44 96 LYS A CA 1
ATOM 767 C C . LYS A 1 96 ? -14.666 22.091 28.256 1.00 81.44 96 LYS A C 1
ATOM 769 O O . LYS A 1 96 ? -13.730 21.551 28.845 1.00 81.44 96 LYS A O 1
ATOM 774 N N . TYR A 1 97 ? -14.630 22.379 26.960 1.00 75.31 97 TYR A N 1
ATOM 775 C CA . TYR A 1 97 ? -13.414 22.228 26.164 1.00 75.31 97 TYR A CA 1
ATOM 776 C C . TYR A 1 97 ? -12.373 23.274 26.574 1.00 75.31 97 TYR A C 1
ATOM 778 O O . TYR A 1 97 ? -12.715 24.414 26.896 1.00 75.31 97 TYR A O 1
ATOM 786 N N . ARG A 1 98 ? -11.091 22.891 26.560 1.00 77.44 98 ARG A N 1
ATOM 787 C CA . ARG A 1 98 ? -9.996 23.850 26.751 1.00 77.44 98 ARG A CA 1
ATOM 788 C C . ARG A 1 98 ? -9.866 24.723 25.507 1.00 77.44 98 ARG A C 1
ATOM 790 O O . ARG A 1 98 ? -9.907 24.218 24.386 1.00 77.44 98 ARG A O 1
ATOM 797 N N . SER A 1 99 ? -9.672 26.020 25.713 1.00 76.75 99 SER A N 1
ATOM 798 C CA . SER A 1 99 ? -9.320 26.947 24.641 1.00 76.75 99 SER A CA 1
ATOM 799 C C . SER A 1 99 ? -7.987 26.532 23.999 1.00 76.75 99 SER A C 1
ATOM 801 O O . SER A 1 99 ? -7.043 26.168 24.698 1.00 76.75 99 SER A O 1
ATOM 803 N N . GLY A 1 100 ? -7.921 26.557 22.664 1.00 73.81 100 GLY A N 1
ATOM 804 C CA . GLY A 1 100 ? -6.705 26.256 21.894 1.00 73.81 100 GLY A CA 1
ATOM 805 C C . GLY A 1 100 ? -6.570 24.819 21.373 1.00 73.81 100 GLY A C 1
ATOM 806 O O . GLY A 1 100 ? -5.617 24.539 20.652 1.00 73.81 100 GLY A O 1
ATOM 807 N N . LEU A 1 101 ? -7.507 23.916 21.684 1.00 70.44 101 LEU A N 1
ATOM 808 C CA . LEU A 1 101 ? -7.587 22.610 21.020 1.00 70.44 101 LEU A CA 1
ATOM 809 C C . LEU A 1 101 ? -8.398 22.717 19.718 1.00 70.44 101 LEU A C 1
ATOM 811 O O . LEU A 1 101 ? -9.351 23.501 19.674 1.00 70.44 101 LEU A O 1
ATOM 815 N N . PRO A 1 102 ? -8.057 21.936 18.673 1.00 71.94 102 PRO A N 1
ATOM 816 C CA . PRO A 1 102 ? -8.858 21.878 17.457 1.00 71.94 102 PRO A CA 1
ATOM 817 C C . PRO A 1 102 ? -10.298 21.531 17.825 1.00 71.94 102 PRO A C 1
ATOM 819 O O . PRO A 1 102 ? -10.537 20.556 18.542 1.00 71.94 102 PRO A O 1
ATOM 822 N N . ALA A 1 103 ? -11.252 22.339 17.359 1.00 69.00 103 ALA A N 1
ATOM 823 C CA . ALA A 1 103 ? -12.657 22.003 17.500 1.00 69.00 103 ALA A CA 1
ATOM 824 C C . ALA A 1 103 ? -12.878 20.628 16.862 1.00 69.00 103 ALA A C 1
ATOM 826 O O . ALA A 1 103 ? -12.434 20.387 15.735 1.00 69.00 103 ALA A O 1
ATOM 827 N N . LEU A 1 104 ? -13.535 19.723 17.590 1.00 65.25 104 LEU A N 1
ATOM 828 C CA . LEU A 1 104 ? -13.975 18.478 16.980 1.00 65.25 104 LEU A CA 1
ATOM 829 C C . LEU A 1 104 ? -14.853 18.846 15.776 1.00 65.25 104 LEU A C 1
ATOM 831 O O . LEU A 1 104 ? -15.689 19.749 15.905 1.00 65.25 104 LEU A O 1
ATOM 835 N N . PRO A 1 105 ? -14.665 18.199 14.612 1.00 66.19 105 PRO A N 1
ATOM 836 C CA . PRO A 1 105 ? -15.608 18.359 13.518 1.00 66.19 105 PRO A CA 1
ATOM 837 C C . PRO A 1 105 ? -17.010 18.081 14.072 1.00 66.19 105 PRO A C 1
ATOM 839 O O . PRO A 1 105 ? -17.197 17.136 14.842 1.00 66.19 105 PRO A O 1
ATOM 842 N N . GLY A 1 106 ? -17.959 18.971 13.759 1.00 62.25 106 GLY A N 1
ATOM 843 C CA . GLY A 1 106 ? -19.334 18.897 14.260 1.00 62.25 106 GLY A CA 1
ATOM 844 C C . GLY A 1 106 ? -19.982 17.539 13.967 1.00 62.25 106 GLY A C 1
ATOM 845 O O . GLY A 1 106 ? -19.431 16.762 13.183 1.00 62.25 106 GLY A O 1
ATOM 846 N N . PRO A 1 107 ? -21.135 17.224 14.587 1.00 56.50 107 PRO A N 1
ATOM 847 C CA . PRO A 1 107 ? -21.759 15.916 14.442 1.00 56.50 107 PRO A CA 1
ATOM 848 C C . PRO A 1 107 ? -21.929 15.594 12.957 1.00 56.50 107 PRO A C 1
ATOM 850 O O . PRO A 1 107 ? -22.701 16.241 12.249 1.00 56.50 107 PRO A O 1
ATOM 853 N N . ILE A 1 108 ? -21.169 14.605 12.486 1.00 50.72 108 ILE A N 1
ATOM 854 C CA . ILE A 1 108 ? -21.381 14.000 11.180 1.00 50.72 108 ILE A CA 1
ATOM 855 C C . ILE A 1 108 ? -22.757 13.358 11.293 1.00 50.72 108 ILE A C 1
ATOM 857 O O . ILE A 1 108 ? -22.929 12.354 11.983 1.00 50.72 108 ILE A O 1
ATOM 861 N N . CYS A 1 109 ? -23.756 13.997 10.688 1.00 41.50 109 CYS A N 1
ATOM 862 C CA . CYS A 1 109 ? -25.066 13.405 10.505 1.00 41.50 109 CYS A CA 1
ATOM 863 C C . CYS A 1 109 ? -24.838 12.104 9.724 1.00 41.50 109 CYS A C 1
ATOM 865 O O . CYS A 1 109 ? -24.515 12.138 8.538 1.00 41.50 109 CYS A O 1
ATOM 867 N N . LEU A 1 110 ? -24.920 10.957 10.402 1.00 47.12 110 LEU A N 1
ATOM 868 C CA . LEU A 1 110 ? -24.946 9.635 9.779 1.00 47.12 110 LEU A CA 1
ATOM 869 C C . LEU A 1 110 ? -26.305 9.461 9.088 1.00 47.12 110 LEU A C 1
ATOM 871 O O . LEU A 1 110 ? -27.129 8.646 9.484 1.00 47.12 110 LEU A O 1
ATOM 875 N N . SER A 1 111 ? -26.561 10.260 8.054 1.00 44.06 111 SER A N 1
ATOM 876 C CA . SER A 1 111 ? -27.635 10.031 7.094 1.00 44.06 111 SER A CA 1
ATOM 877 C C . SER A 1 111 ? -27.093 9.129 5.987 1.00 44.06 111 SER A C 1
ATOM 879 O O . SER A 1 111 ? -26.811 9.588 4.885 1.00 44.06 111 SER A O 1
ATOM 881 N N . LEU A 1 112 ? -26.860 7.858 6.309 1.00 45.03 112 LEU A N 1
ATOM 882 C CA . LEU A 1 112 ? -26.514 6.823 5.332 1.00 45.03 112 LEU A CA 1
ATOM 883 C C . LEU A 1 112 ? -27.088 5.478 5.794 1.00 45.03 112 LEU A C 1
ATOM 885 O O . LEU A 1 112 ? -26.368 4.546 6.127 1.00 45.03 112 LEU A O 1
ATOM 889 N N . LEU A 1 113 ? -28.418 5.418 5.826 1.00 45.25 113 LEU A N 1
ATOM 890 C CA . LEU A 1 113 ? -29.188 4.207 5.552 1.00 45.25 113 LEU A CA 1
ATOM 891 C C . LEU A 1 113 ? -30.471 4.654 4.831 1.00 45.25 113 LEU A C 1
ATOM 893 O O . LEU A 1 113 ? -31.444 5.069 5.460 1.00 45.25 113 LEU A O 1
ATOM 897 N N . GLN A 1 114 ? -30.411 4.627 3.502 1.00 38.59 114 GLN A N 1
ATOM 898 C CA . GLN A 1 114 ? -31.555 4.499 2.601 1.00 38.59 114 GLN A CA 1
ATOM 899 C C . GLN A 1 114 ? -31.299 3.277 1.729 1.00 38.59 114 GLN A C 1
ATOM 901 O O . GLN A 1 114 ? -30.125 3.104 1.323 1.00 38.59 114 GLN A O 1
#

Secondary structure (DSSP, 8-state):
--HHHHHHHHHHTT--HHHHHHHHHHHHHHHTT--SS---TTHHHHH-TTTT-----SS-S-SS-----SS-----HHHHHHHHHHHHSSPPPPPPPPTTSPPPPP--------

Sequence (114 aa):
MTKIARFIIWICSKFTRVEIEGIIRGLVEVLANGNPEVKPRDDFQEKHPNYRKFSVDPLPPLTSPLTVKTAAPACDYKELLVRYQETHGKPLSQVKYRSGLPALPGPICLSLLQ